Protein AF-A0A7T0JLD6-F1 (afdb_monomer_lite)

Radius of gyration: 33.02 Å; chains: 1; bounding box: 72×22×90 Å

Foldseek 3Di:
DDDPPVVVLVVLLVLLVVVVVVVDDQDDDPLFGPPVVSCVVSVHDPVSCVVRPSSVVVRVVVRVVSSVVVVVVVVVVVVVVVVVVVVVVVVVVVVVVVVVVVVVVVVVVQVVCVVVVNDDDD

Secondary structure (DSSP, 8-state):
----HHHHHHHHHHHHHHHHHT-----EETTEE-HHHHHHHTT--HHHHHH-HHHHHHHHHHHHHHHHHHHHHHHHHHHHHHHHHHHHHHHHHHHHHHHHHHHHHHHHHHHHHHHTT-----

pLDDT: mean 77.56, std 10.94, range [42.19, 93.81]

Sequence (122 aa):
MAISNQNKAKQAVTRLKEWIDSKPEIPIRNGRLNKSAICQLIKIPKSTLGTNKELKAVLDALESNITSYQFLDIRGDKERQLQSRISQLENQLECAKLEIAELKIKISINEHLIDTGRFIDV

Structure (mmCIF, N/CA/C/O backbone):
data_AF-A0A7T0JLD6-F1
#
_entry.id   AF-A0A7T0JLD6-F1
#
loop_
_atom_site.group_PDB
_atom_site.id
_atom_site.type_symbol
_atom_site.label_atom_id
_atom_site.label_alt_id
_atom_site.label_comp_id
_atom_site.label_asym_id
_atom_site.label_entity_id
_atom_site.label_seq_id
_atom_site.pdbx_PDB_ins_code
_atom_site.Cartn_x
_atom_site.Cartn_y
_atom_site.Cartn_z
_atom_site.occupancy
_atom_site.B_iso_or_equiv
_atom_site.auth_seq_id
_atom_site.auth_comp_id
_atom_site.auth_asym_id
_atom_site.auth_atom_id
_atom_site.pdbx_PDB_model_num
ATOM 1 N N . MET A 1 1 ? -37.246 -0.326 37.740 1.00 42.19 1 MET A N 1
ATOM 2 C CA . MET A 1 1 ? -35.983 -0.242 38.510 1.00 42.19 1 MET A CA 1
ATOM 3 C C . MET A 1 1 ? -34.906 0.381 37.632 1.00 42.19 1 MET A C 1
ATOM 5 O O . MET A 1 1 ? -34.620 -0.156 36.569 1.00 42.19 1 MET A O 1
ATOM 9 N N . ALA A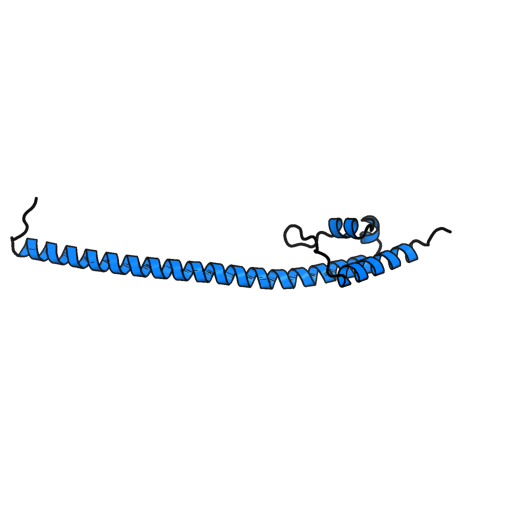 1 2 ? -34.366 1.541 38.015 1.00 51.47 2 ALA A N 1
ATOM 10 C CA . ALA A 1 2 ? -33.320 2.210 37.245 1.00 51.47 2 ALA A CA 1
ATOM 11 C C . ALA A 1 2 ? -31.995 1.450 37.409 1.00 51.47 2 ALA A C 1
ATOM 13 O O . ALA A 1 2 ? -31.457 1.349 38.507 1.00 51.47 2 ALA A O 1
ATOM 14 N N . ILE A 1 3 ? -31.480 0.884 36.317 1.00 61.03 3 ILE A N 1
ATOM 15 C CA . ILE A 1 3 ? -30.177 0.214 36.308 1.00 61.03 3 ILE A CA 1
ATOM 16 C C . ILE A 1 3 ? -29.112 1.254 36.679 1.00 61.03 3 ILE A C 1
ATOM 18 O O . ILE A 1 3 ? -28.980 2.270 35.991 1.00 61.03 3 ILE A O 1
ATOM 22 N N . SER A 1 4 ? -28.367 0.992 37.759 1.00 72.62 4 SER A N 1
ATOM 23 C CA . SER A 1 4 ? -27.253 1.833 38.214 1.00 72.62 4 SER A CA 1
ATOM 24 C C . SER A 1 4 ? -26.275 2.107 37.068 1.00 72.62 4 SER A C 1
ATOM 26 O O . SER A 1 4 ? -25.979 1.223 36.258 1.00 72.62 4 SER A O 1
ATOM 28 N N . ASN A 1 5 ? -25.750 3.330 36.994 1.00 70.25 5 ASN A N 1
ATOM 29 C CA . ASN A 1 5 ? -24.852 3.759 35.919 1.00 70.25 5 ASN A CA 1
ATOM 30 C C . ASN A 1 5 ? -23.600 2.870 35.800 1.00 70.25 5 ASN A C 1
ATOM 32 O O . ASN A 1 5 ? -23.111 2.650 34.693 1.00 70.25 5 ASN A O 1
ATOM 36 N N . GLN A 1 6 ? -23.138 2.280 36.908 1.00 71.50 6 GLN A N 1
ATOM 37 C CA . GLN A 1 6 ? -22.038 1.308 36.903 1.00 71.50 6 GLN A CA 1
ATOM 38 C C . GLN A 1 6 ? -22.398 0.007 36.169 1.00 71.50 6 GLN A C 1
ATOM 40 O O . GLN A 1 6 ? -21.577 -0.532 35.430 1.00 71.50 6 GLN A O 1
ATOM 45 N N . ASN A 1 7 ? -23.634 -0.479 36.301 1.00 76.38 7 ASN A N 1
ATOM 46 C CA . ASN A 1 7 ? -24.079 -1.683 35.594 1.00 76.38 7 ASN A CA 1
ATOM 47 C C . ASN A 1 7 ? -24.243 -1.430 34.093 1.00 76.38 7 ASN A C 1
ATOM 49 O O . ASN A 1 7 ? -23.888 -2.290 33.291 1.00 76.38 7 ASN A O 1
ATOM 53 N N . LYS A 1 8 ? -24.696 -0.232 33.700 1.00 75.31 8 LYS A N 1
ATOM 54 C CA . LYS A 1 8 ? -24.732 0.174 32.283 1.00 75.31 8 LYS A CA 1
ATOM 55 C C . LYS A 1 8 ? -23.327 0.206 31.674 1.00 75.31 8 LYS A C 1
ATOM 57 O O . LYS A 1 8 ? -23.130 -0.263 30.557 1.00 75.31 8 LYS A O 1
ATOM 62 N N . ALA A 1 9 ? -22.351 0.714 32.427 1.00 73.12 9 ALA A N 1
ATOM 63 C CA . ALA A 1 9 ? -20.953 0.757 32.014 1.00 73.12 9 ALA A CA 1
ATOM 64 C C . ALA A 1 9 ? -20.354 -0.651 31.840 1.00 73.12 9 ALA A C 1
ATOM 66 O O . ALA A 1 9 ? -19.716 -0.908 30.821 1.00 73.12 9 ALA A O 1
ATOM 67 N N . LYS A 1 10 ? -20.619 -1.577 32.772 1.00 80.44 10 LYS A N 1
ATOM 68 C CA . LYS A 1 10 ? -20.178 -2.980 32.667 1.00 80.44 10 LYS A CA 1
ATOM 69 C C . LYS A 1 10 ? -20.802 -3.697 31.468 1.00 80.44 10 LYS A C 1
ATOM 71 O O . LYS A 1 10 ? -20.080 -4.306 30.688 1.00 80.44 10 LYS A O 1
ATOM 76 N N . GLN A 1 11 ? -22.114 -3.555 31.261 1.00 81.19 11 GLN A N 1
ATOM 77 C CA . GLN A 1 11 ? -22.796 -4.145 30.102 1.00 81.19 11 GLN A CA 1
ATOM 78 C C . GLN A 1 11 ? -22.248 -3.621 28.768 1.00 81.19 11 GLN A C 1
ATOM 80 O O . GLN A 1 11 ? -22.139 -4.383 27.813 1.00 81.19 11 GLN A O 1
ATOM 85 N N . ALA A 1 12 ? -21.871 -2.341 28.694 1.00 79.25 12 ALA A N 1
ATOM 86 C CA . ALA A 1 12 ? -21.251 -1.774 27.499 1.00 79.25 12 ALA A CA 1
ATOM 87 C C . ALA A 1 12 ? -19.895 -2.431 27.179 1.00 79.25 12 ALA A C 1
ATOM 89 O O . ALA A 1 12 ? -19.613 -2.711 26.017 1.00 79.25 12 ALA A O 1
ATOM 90 N N . VAL A 1 13 ? -19.078 -2.722 28.198 1.00 81.12 13 VAL A N 1
ATOM 91 C CA . VAL A 1 13 ? -17.794 -3.422 28.020 1.00 81.12 13 VAL A CA 1
ATOM 92 C C . VAL A 1 13 ? -18.017 -4.865 27.575 1.00 81.12 13 VAL A C 1
ATOM 94 O O . VAL A 1 13 ? -17.344 -5.313 26.651 1.00 81.12 13 VAL A O 1
ATOM 97 N N . THR A 1 14 ? -18.970 -5.577 28.182 1.00 83.38 14 THR A N 1
ATOM 98 C CA . THR A 1 14 ? -19.310 -6.950 27.778 1.00 83.38 14 THR A CA 1
ATOM 99 C C . THR A 1 14 ? -19.751 -7.000 26.319 1.00 83.38 14 THR A C 1
ATOM 101 O O . THR A 1 14 ? -19.180 -7.762 25.549 1.00 83.38 14 THR A O 1
ATOM 104 N N . ARG A 1 15 ? -20.658 -6.106 25.904 1.00 82.12 15 ARG A N 1
ATOM 105 C CA . ARG A 1 15 ? -21.107 -6.020 24.507 1.00 82.12 15 ARG A CA 1
ATOM 106 C C . ARG A 1 15 ? -19.975 -5.700 23.541 1.00 82.12 15 ARG A C 1
ATOM 108 O O . ARG A 1 15 ? -19.953 -6.238 22.445 1.00 82.12 15 ARG A O 1
ATOM 115 N N . LEU A 1 16 ? -19.040 -4.827 23.927 1.00 81.56 16 LEU A N 1
ATOM 116 C CA . LEU A 1 16 ? -17.868 -4.542 23.101 1.00 81.56 16 LEU A CA 1
ATOM 117 C C . LEU A 1 16 ? -16.974 -5.778 22.961 1.00 81.56 16 LEU A C 1
ATOM 119 O O . LEU A 1 16 ? -16.502 -6.046 21.864 1.00 81.56 16 LEU A O 1
ATOM 123 N N . LYS A 1 17 ? -16.758 -6.537 24.039 1.00 81.69 17 LYS A N 1
ATOM 124 C CA . LYS A 1 17 ? -15.965 -7.773 23.995 1.00 81.69 17 LYS A CA 1
ATOM 125 C C . LYS A 1 17 ? -16.629 -8.850 23.138 1.00 81.69 17 LYS A C 1
ATOM 127 O O . LYS A 1 17 ? -15.963 -9.407 22.278 1.00 81.69 17 LYS A O 1
ATOM 132 N N . GLU A 1 18 ? -17.925 -9.087 23.322 1.00 83.56 18 GLU A N 1
ATOM 133 C CA . GLU A 1 18 ? -18.712 -10.023 22.502 1.00 83.56 18 GLU A CA 1
ATOM 134 C C . GLU A 1 18 ? -18.728 -9.604 21.029 1.00 83.56 18 GLU A C 1
ATOM 136 O O . GLU A 1 18 ? -18.590 -10.437 20.135 1.00 83.56 18 GLU A O 1
ATOM 141 N N . TRP A 1 19 ? -18.845 -8.298 20.769 1.00 81.56 19 TRP A N 1
ATOM 142 C CA . TRP A 1 19 ? -18.756 -7.758 19.420 1.00 81.56 19 TRP A CA 1
ATOM 143 C C . TRP A 1 19 ? -17.370 -8.003 18.824 1.00 81.56 19 TRP A C 1
ATOM 145 O O . TRP A 1 19 ? -17.303 -8.501 17.716 1.00 81.56 19 TRP A O 1
ATOM 155 N N . ILE A 1 20 ? -16.272 -7.747 19.542 1.00 79.12 20 ILE A N 1
ATOM 156 C CA . ILE A 1 20 ? -14.911 -8.044 19.054 1.00 79.12 20 ILE A CA 1
ATOM 157 C C . ILE A 1 20 ? -14.736 -9.544 18.759 1.00 79.12 20 ILE A C 1
ATOM 159 O O . ILE A 1 20 ? -14.162 -9.898 17.730 1.00 79.12 20 ILE A O 1
ATOM 163 N N . ASP A 1 21 ? -15.244 -10.413 19.635 1.00 78.38 21 ASP A N 1
ATOM 164 C CA . ASP A 1 21 ? -15.137 -11.872 19.502 1.00 78.38 21 ASP A CA 1
ATOM 165 C C . ASP A 1 21 ? -15.897 -12.404 18.275 1.00 78.38 21 ASP A C 1
ATOM 167 O O . ASP A 1 21 ? -15.415 -13.278 17.556 1.00 78.38 21 ASP A O 1
ATOM 171 N N . SER A 1 22 ? -17.027 -11.772 17.946 1.00 76.50 22 SER A N 1
ATOM 172 C CA . SER A 1 22 ? -17.865 -12.115 16.788 1.00 76.50 22 SER A CA 1
ATOM 173 C C . SER A 1 22 ? -17.234 -11.780 15.420 1.00 76.50 22 SER A C 1
ATOM 175 O O . SER A 1 22 ? -17.908 -11.914 14.401 1.00 76.50 22 SER A O 1
ATOM 177 N N . LYS A 1 23 ? -15.972 -11.315 15.372 1.00 64.31 23 LYS A N 1
ATOM 178 C CA . LYS A 1 23 ? -15.237 -10.881 14.159 1.00 64.31 23 LYS A CA 1
ATOM 179 C C . LYS A 1 23 ? -16.058 -10.033 13.160 1.00 64.31 23 LYS A C 1
ATOM 181 O O . LYS A 1 23 ? -16.128 -10.360 11.975 1.00 64.31 23 LYS A O 1
ATOM 186 N N . PRO A 1 24 ? -16.678 -8.933 13.599 1.00 67.94 24 PRO A N 1
ATOM 187 C CA . PRO A 1 24 ? -17.381 -8.013 12.724 1.00 67.94 24 PRO A CA 1
ATOM 188 C C . PRO A 1 24 ? -16.396 -7.203 11.881 1.00 67.94 24 PRO A C 1
ATOM 190 O O . PRO A 1 24 ? -15.237 -7.006 12.248 1.00 67.94 24 PRO A O 1
ATOM 193 N N . GLU A 1 25 ? -16.891 -6.681 10.763 1.00 67.06 25 GLU A N 1
ATOM 194 C CA . GLU A 1 25 ? -16.152 -5.747 9.920 1.00 67.06 25 GLU A CA 1
ATOM 195 C C . GLU A 1 25 ? -15.843 -4.478 10.729 1.00 67.06 25 GLU A C 1
ATOM 197 O O . GLU A 1 25 ? -16.743 -3.723 11.111 1.00 67.06 25 GLU A O 1
ATOM 202 N N . ILE A 1 26 ? -14.569 -4.280 11.079 1.00 73.94 26 ILE A N 1
ATOM 203 C CA . ILE A 1 26 ? -14.165 -3.172 11.943 1.00 73.94 26 ILE A CA 1
ATOM 204 C C . ILE A 1 26 ? -14.125 -1.899 11.094 1.00 73.94 26 ILE A C 1
ATOM 206 O O . ILE A 1 26 ? -13.307 -1.809 10.177 1.00 73.94 26 ILE A O 1
ATOM 210 N N . PRO A 1 27 ? -14.953 -0.880 11.388 1.00 70.31 27 PRO A N 1
ATOM 211 C CA . PRO A 1 27 ? -14.962 0.336 10.594 1.00 70.31 27 PRO A CA 1
ATOM 212 C C . PRO A 1 27 ? -13.681 1.141 10.854 1.00 70.31 27 PRO A C 1
ATOM 214 O O . PRO A 1 27 ? -13.463 1.694 11.938 1.00 70.31 27 PRO A O 1
ATOM 217 N N . ILE A 1 28 ? -12.837 1.228 9.828 1.00 75.06 28 ILE A N 1
ATOM 218 C CA . ILE A 1 28 ? -11.581 1.986 9.822 1.00 75.06 28 ILE A CA 1
ATOM 219 C C . ILE A 1 28 ? -11.793 3.273 9.016 1.00 75.06 28 ILE A C 1
ATOM 221 O O . ILE A 1 28 ? -12.372 3.256 7.933 1.00 75.06 28 ILE A O 1
ATOM 225 N N . ARG A 1 29 ? -11.319 4.412 9.532 1.00 73.56 29 ARG A N 1
ATOM 226 C CA . ARG A 1 29 ? -11.316 5.699 8.820 1.00 73.56 29 ARG A CA 1
ATOM 227 C C . ARG A 1 29 ? -9.915 6.294 8.865 1.00 73.56 29 ARG A C 1
ATOM 229 O O . ARG A 1 29 ? -9.389 6.542 9.946 1.00 73.56 29 ARG A O 1
ATOM 236 N N . ASN A 1 30 ? -9.323 6.540 7.697 1.00 61.78 30 ASN A N 1
ATOM 237 C CA . ASN A 1 30 ? -7.966 7.086 7.549 1.00 61.78 30 ASN A CA 1
ATOM 238 C C . ASN A 1 30 ? -6.896 6.278 8.314 1.00 61.78 30 ASN A C 1
ATOM 240 O O . ASN A 1 30 ? -6.050 6.857 8.991 1.00 61.78 30 ASN A O 1
ATOM 244 N N . GLY A 1 31 ? -6.978 4.944 8.268 1.00 64.19 31 GLY A N 1
ATOM 245 C CA . GLY A 1 31 ? -6.032 4.057 8.963 1.00 64.19 31 GLY A CA 1
ATOM 246 C C . GLY A 1 31 ? -6.151 4.062 10.492 1.00 64.19 31 GLY A C 1
ATOM 247 O O . GLY A 1 31 ? -5.299 3.511 11.177 1.00 64.19 31 GLY A O 1
ATOM 248 N N . ARG A 1 32 ? -7.198 4.684 11.047 1.00 71.56 32 ARG A N 1
ATOM 249 C CA . ARG A 1 32 ? -7.508 4.646 12.478 1.00 71.56 32 ARG A CA 1
ATOM 250 C C . ARG A 1 32 ? -8.860 4.015 12.729 1.00 71.56 32 ARG A C 1
ATOM 252 O O . ARG A 1 32 ? -9.780 4.102 11.912 1.00 71.56 32 ARG A O 1
ATOM 259 N N . LEU A 1 33 ? -8.986 3.413 13.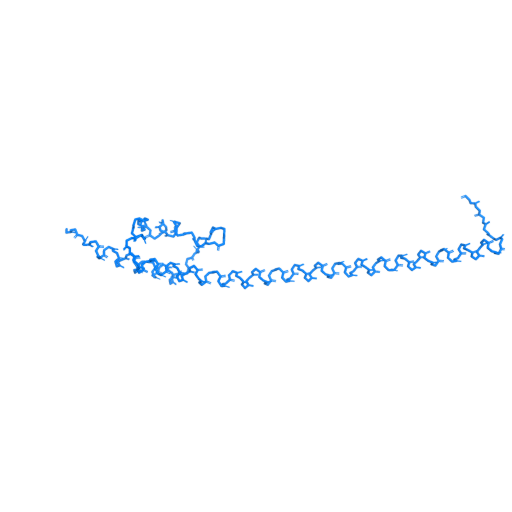903 1.00 76.81 33 LEU A N 1
ATOM 260 C CA . LEU A 1 33 ? -10.237 2.847 14.370 1.00 76.81 33 LEU A CA 1
ATOM 261 C C . LEU A 1 33 ? -11.306 3.946 14.461 1.00 76.81 33 LEU A C 1
ATOM 263 O O . LEU A 1 33 ? -11.144 4.932 15.188 1.00 76.81 33 LEU A O 1
ATOM 267 N N . ASN A 1 34 ? -12.435 3.779 13.772 1.00 81.38 34 ASN A N 1
ATOM 268 C CA . ASN A 1 34 ? -13.537 4.724 13.892 1.00 81.38 34 ASN A CA 1
ATOM 269 C C . ASN A 1 34 ? -14.347 4.436 15.166 1.00 81.38 34 ASN A C 1
ATOM 271 O O . ASN A 1 34 ? -15.413 3.819 15.128 1.00 81.38 34 ASN A O 1
ATOM 275 N N . LYS A 1 35 ? -13.850 4.940 16.306 1.00 78.62 35 LYS A N 1
ATOM 276 C CA . LYS A 1 35 ? -14.480 4.808 17.637 1.00 78.62 35 LYS A CA 1
ATOM 277 C C . LYS A 1 35 ? -15.963 5.213 17.621 1.00 78.62 35 LYS A C 1
ATOM 279 O O . LYS A 1 35 ? -16.778 4.600 18.301 1.00 78.62 35 LYS A O 1
ATOM 284 N N . SER A 1 36 ? -16.333 6.210 16.810 1.00 77.69 36 SER A N 1
ATOM 285 C CA . SER A 1 36 ? -17.718 6.685 16.707 1.00 77.69 36 SER A CA 1
ATOM 286 C C . SER A 1 36 ? -18.632 5.704 15.969 1.00 77.69 36 SER A C 1
ATOM 288 O O . SER A 1 36 ? -19.761 5.497 16.406 1.00 77.69 36 SER A O 1
ATOM 290 N N . ALA A 1 37 ? -18.158 5.097 14.878 1.00 78.81 37 ALA A N 1
ATOM 291 C CA . ALA A 1 37 ? -18.924 4.094 14.137 1.00 78.81 37 ALA A CA 1
ATOM 292 C C . ALA A 1 37 ? -19.093 2.805 14.955 1.00 78.81 37 ALA A C 1
ATOM 294 O O . ALA A 1 37 ? -20.183 2.246 15.007 1.00 78.81 37 ALA A O 1
ATOM 295 N N . ILE A 1 38 ? -18.054 2.391 15.684 1.00 79.94 38 ILE A N 1
ATOM 296 C CA . ILE A 1 38 ? -18.116 1.235 16.591 1.00 79.94 38 ILE A CA 1
ATOM 297 C C . ILE A 1 38 ? -19.148 1.467 17.698 1.00 79.94 38 ILE A C 1
ATOM 299 O O . ILE A 1 38 ? -19.983 0.608 17.967 1.00 79.94 38 ILE A O 1
ATOM 303 N N . CYS A 1 39 ? -19.168 2.662 18.293 1.00 77.88 39 CYS A N 1
ATOM 304 C CA . CYS A 1 39 ? -20.206 3.023 19.256 1.00 77.88 39 CYS A CA 1
ATOM 305 C C . CYS A 1 39 ? -21.620 2.967 18.678 1.00 77.88 39 CYS A C 1
ATOM 307 O O . CYS A 1 39 ? -22.532 2.528 19.374 1.00 77.88 39 CYS A O 1
ATOM 309 N N . GLN A 1 40 ? -21.813 3.389 17.427 1.00 81.75 40 GLN A N 1
ATOM 310 C CA . GLN A 1 40 ? -23.114 3.298 16.762 1.00 81.75 40 GLN A CA 1
ATOM 311 C C . GLN A 1 40 ? -23.526 1.841 16.525 1.00 81.75 40 GLN A C 1
ATOM 313 O O . GLN A 1 40 ? -24.658 1.480 16.842 1.00 81.75 40 GLN A O 1
ATOM 318 N N . LEU A 1 41 ? -22.601 0.998 16.058 1.00 78.25 41 LEU A N 1
ATOM 319 C CA . LEU A 1 41 ? -22.839 -0.428 15.813 1.00 78.25 41 LEU A CA 1
ATOM 320 C C . LEU A 1 41 ? -23.235 -1.175 17.093 1.00 78.25 41 LEU A C 1
ATOM 322 O O . LEU A 1 41 ? -24.204 -1.929 17.100 1.00 78.25 41 LEU A O 1
ATOM 326 N N . ILE A 1 42 ? -22.542 -0.906 18.201 1.00 79.00 42 ILE A N 1
ATOM 327 C CA . ILE A 1 42 ? -22.783 -1.566 19.497 1.00 79.00 42 ILE A CA 1
ATOM 328 C C . ILE A 1 42 ? -23.891 -0.844 20.297 1.00 79.00 42 ILE A C 1
ATOM 330 O O . ILE A 1 42 ? -24.266 -1.255 21.397 1.00 79.00 42 ILE A O 1
ATOM 334 N N . LYS A 1 43 ? -24.455 0.243 19.745 1.00 80.69 43 LYS A N 1
ATOM 335 C CA . LYS A 1 43 ? -25.470 1.099 20.382 1.00 80.69 43 LYS A CA 1
ATOM 336 C C . LYS A 1 43 ? -25.035 1.608 21.766 1.00 80.69 43 LYS A C 1
ATOM 338 O O . LYS A 1 43 ? -25.828 1.649 22.708 1.00 80.69 43 LYS A O 1
ATOM 343 N N . ILE A 1 44 ? -23.765 1.994 21.898 1.00 78.62 44 ILE A N 1
ATOM 344 C CA . ILE A 1 44 ? -23.200 2.591 23.115 1.00 78.62 44 ILE A CA 1
ATOM 345 C C . ILE A 1 44 ? -23.124 4.117 22.934 1.00 78.62 44 ILE A C 1
ATOM 347 O O . ILE A 1 44 ? -22.565 4.585 21.940 1.00 78.62 44 ILE A O 1
ATOM 351 N N . PRO A 1 45 ? -23.633 4.927 23.883 1.00 75.69 45 PRO A N 1
ATOM 352 C CA . PRO A 1 45 ? -23.511 6.379 23.817 1.00 75.69 45 PRO A CA 1
ATOM 353 C C . PRO A 1 45 ? -22.046 6.828 23.841 1.00 75.69 45 PRO A C 1
ATOM 355 O O . PRO A 1 45 ? -21.256 6.371 24.668 1.00 75.69 45 PRO A O 1
ATOM 358 N N . LYS A 1 46 ? -21.693 7.811 23.006 1.00 71.81 46 LYS A N 1
ATOM 359 C CA . LYS A 1 46 ? -20.338 8.394 22.968 1.00 71.81 46 LYS A CA 1
ATOM 360 C C . LYS A 1 46 ? -19.898 8.968 24.325 1.00 71.81 46 LYS A C 1
ATOM 362 O O . LYS A 1 46 ? -18.715 8.929 24.649 1.00 71.81 46 LYS A O 1
ATOM 367 N N . SER A 1 47 ? -20.840 9.443 25.143 1.00 73.06 47 SER A N 1
ATOM 368 C CA . SER A 1 47 ? -20.584 9.914 26.513 1.00 73.06 47 SER A CA 1
ATOM 369 C C . SER A 1 47 ? -20.022 8.815 27.423 1.00 73.06 47 SER A C 1
ATOM 371 O O . SER A 1 47 ? -19.149 9.084 28.243 1.00 73.06 47 SER A O 1
ATOM 373 N N . THR A 1 48 ? -20.434 7.558 27.232 1.00 73.12 48 THR A N 1
ATOM 374 C CA . THR A 1 48 ? -19.948 6.404 28.007 1.00 73.12 48 THR A CA 1
ATOM 375 C C . THR A 1 48 ? -18.475 6.090 27.728 1.00 73.12 48 THR A C 1
ATOM 377 O O . THR A 1 48 ? -17.794 5.552 28.597 1.00 73.12 48 THR A O 1
ATOM 380 N N . LEU A 1 49 ? -17.955 6.489 26.565 1.00 70.69 49 LEU A N 1
ATOM 381 C CA . LEU A 1 49 ? -16.552 6.307 26.180 1.00 70.69 49 LEU A CA 1
ATOM 382 C C . LEU A 1 49 ? -15.591 7.187 26.986 1.00 70.69 49 LEU A C 1
ATOM 384 O O . LEU A 1 49 ? -14.472 6.777 27.275 1.00 70.69 49 LEU A O 1
ATOM 388 N N . GLY A 1 50 ? -16.031 8.397 27.345 1.00 67.12 50 GLY A N 1
ATOM 389 C CA . GLY A 1 50 ? -15.250 9.318 28.172 1.00 67.12 50 GLY A CA 1
ATOM 390 C C . GLY A 1 50 ? -15.291 8.958 29.657 1.00 67.12 50 GLY A C 1
ATOM 391 O O . GLY A 1 50 ? -14.314 9.165 30.369 1.00 67.12 50 GLY A O 1
ATOM 392 N N . THR A 1 51 ? -16.409 8.394 30.122 1.00 76.25 51 THR A N 1
ATOM 393 C CA . THR A 1 51 ? -16.614 8.064 31.540 1.00 76.25 51 THR A CA 1
ATOM 394 C C . THR A 1 51 ? -16.070 6.685 31.921 1.00 76.25 51 THR A C 1
ATOM 396 O O . THR A 1 51 ? -15.622 6.501 33.051 1.00 76.25 51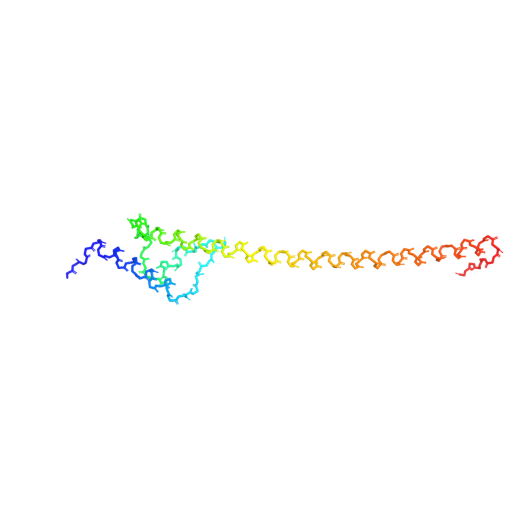 THR A O 1
ATOM 399 N N . ASN A 1 52 ? -16.090 5.706 31.009 1.00 80.00 52 ASN A N 1
ATOM 400 C CA . ASN A 1 52 ? -15.633 4.347 31.293 1.00 80.00 52 ASN A CA 1
ATOM 401 C C . ASN A 1 52 ? -14.197 4.109 30.789 1.00 80.00 52 ASN A C 1
ATOM 403 O O . ASN A 1 52 ? -13.963 3.915 29.594 1.00 80.00 52 ASN A O 1
ATOM 407 N N . LYS A 1 53 ? -13.243 4.063 31.729 1.00 80.19 53 LYS A N 1
ATOM 408 C CA . LYS A 1 53 ? -11.825 3.784 31.448 1.00 80.19 53 LYS A CA 1
ATOM 409 C C . LYS A 1 53 ? -11.597 2.401 30.831 1.00 80.19 53 LYS A C 1
ATOM 411 O O . LYS A 1 53 ? -10.743 2.277 29.961 1.00 80.19 53 LYS A O 1
ATOM 416 N N . GLU A 1 54 ? -12.359 1.386 31.235 1.00 79.69 54 GLU A N 1
ATOM 417 C CA . GLU A 1 54 ? -12.210 0.024 30.704 1.00 79.69 54 GLU A CA 1
ATOM 418 C C . GLU A 1 54 ? -12.657 -0.057 29.244 1.00 79.69 54 GLU A C 1
ATOM 420 O O . GLU A 1 54 ? -11.969 -0.645 28.416 1.00 79.69 54 GLU A O 1
ATOM 425 N N . LEU A 1 55 ? -13.775 0.593 28.903 1.00 80.00 55 LEU A N 1
ATOM 426 C CA . LEU A 1 55 ? -14.261 0.646 27.522 1.00 80.00 55 LEU A CA 1
ATOM 427 C C . LEU A 1 55 ? -13.239 1.330 26.605 1.00 80.00 55 LEU A C 1
ATOM 429 O O . LEU A 1 55 ? -12.979 0.863 25.497 1.00 80.00 55 LEU A O 1
ATOM 433 N N . LYS A 1 56 ? -12.629 2.417 27.093 1.00 81.31 56 LYS A N 1
ATOM 434 C CA . LYS A 1 56 ? -11.555 3.115 26.388 1.00 81.31 56 LYS A CA 1
ATOM 435 C C . LYS A 1 56 ? -10.327 2.218 26.199 1.00 81.31 56 LYS A C 1
ATOM 437 O O . LYS A 1 56 ? -9.828 2.129 25.085 1.00 81.31 56 LYS A O 1
ATOM 442 N N . ALA A 1 57 ? -9.899 1.508 27.243 1.00 83.31 57 ALA A N 1
ATOM 443 C CA . ALA A 1 57 ? -8.754 0.602 27.173 1.00 83.31 57 ALA A CA 1
ATOM 444 C C . ALA A 1 57 ? -8.959 -0.531 26.153 1.00 83.31 57 ALA A C 1
ATOM 446 O O . ALA A 1 57 ? -8.048 -0.834 25.388 1.00 83.31 57 ALA A O 1
ATOM 447 N N . VAL A 1 58 ? -10.160 -1.119 26.086 1.00 82.56 58 VAL A N 1
ATOM 448 C CA . VAL A 1 58 ? -10.477 -2.166 25.097 1.00 82.56 58 VAL A CA 1
ATOM 449 C C . VAL A 1 58 ? -10.420 -1.617 23.667 1.00 82.56 58 VAL A C 1
ATOM 451 O O . VAL A 1 58 ? -9.877 -2.273 22.782 1.00 82.56 58 VAL A O 1
ATOM 454 N N . LEU A 1 59 ? -10.926 -0.403 23.429 1.00 79.81 59 LEU A N 1
ATOM 455 C CA . LEU A 1 59 ? -10.854 0.235 22.109 1.00 79.81 59 LEU A CA 1
ATOM 456 C C . LEU A 1 59 ? -9.428 0.626 21.713 1.00 79.81 59 LEU A C 1
ATOM 458 O O . LEU A 1 59 ? -9.069 0.478 20.549 1.00 79.81 59 LEU A O 1
ATOM 462 N N . ASP A 1 60 ? -8.621 1.109 22.657 1.00 81.56 60 ASP A N 1
ATOM 463 C CA . ASP A 1 60 ? -7.221 1.465 22.405 1.00 81.56 60 ASP A CA 1
ATOM 464 C C . ASP A 1 60 ? -6.376 0.200 22.124 1.00 81.56 60 ASP A C 1
ATOM 466 O O . ASP A 1 60 ? -5.526 0.194 21.230 1.00 81.56 60 ASP A O 1
ATOM 470 N N . ALA A 1 61 ? -6.660 -0.917 22.807 1.00 81.00 61 ALA A N 1
ATOM 471 C CA . ALA A 1 61 ? -6.050 -2.217 22.517 1.00 81.00 61 ALA A CA 1
ATOM 472 C C . ALA A 1 61 ? -6.449 -2.753 21.129 1.00 81.00 61 ALA A C 1
ATOM 474 O O . ALA A 1 61 ? -5.615 -3.300 20.403 1.00 81.00 61 ALA A O 1
ATOM 475 N N . LEU A 1 62 ? -7.711 -2.566 20.733 1.00 78.69 62 LEU A N 1
ATOM 476 C CA . LEU A 1 62 ? -8.202 -2.916 19.400 1.00 78.69 62 LEU A CA 1
ATOM 477 C C . LEU A 1 62 ? -7.527 -2.061 18.312 1.00 78.69 62 LEU A C 1
ATOM 479 O O . LEU A 1 62 ? -7.079 -2.589 17.297 1.00 78.69 62 LEU A O 1
ATOM 483 N N . GLU A 1 63 ? -7.394 -0.753 18.547 1.00 78.44 63 GLU A N 1
ATOM 484 C CA . GLU A 1 63 ? -6.693 0.183 17.657 1.00 78.44 63 GLU A CA 1
ATOM 485 C C . GLU A 1 63 ? -5.220 -0.205 17.468 1.00 78.44 63 GLU A C 1
ATOM 487 O O . GLU A 1 63 ? -4.710 -0.188 16.345 1.00 78.44 63 GLU A O 1
ATOM 492 N N . SER A 1 64 ? -4.557 -0.621 18.547 1.00 75.81 64 SER A N 1
ATOM 493 C CA . SER A 1 64 ? -3.160 -1.065 18.513 1.00 75.81 64 SER A CA 1
ATOM 494 C C . SER A 1 64 ? -2.989 -2.328 17.665 1.00 75.81 64 SER A C 1
ATOM 496 O O . SER A 1 64 ? -2.127 -2.362 16.792 1.00 75.81 64 SER A O 1
ATOM 498 N N . ASN A 1 65 ? -3.863 -3.327 17.842 1.00 73.94 65 ASN A N 1
ATOM 499 C CA . ASN A 1 65 ? -3.839 -4.550 17.035 1.00 73.94 65 ASN A CA 1
ATOM 500 C C . ASN A 1 65 ? -4.047 -4.257 15.541 1.00 73.94 65 ASN A C 1
ATOM 5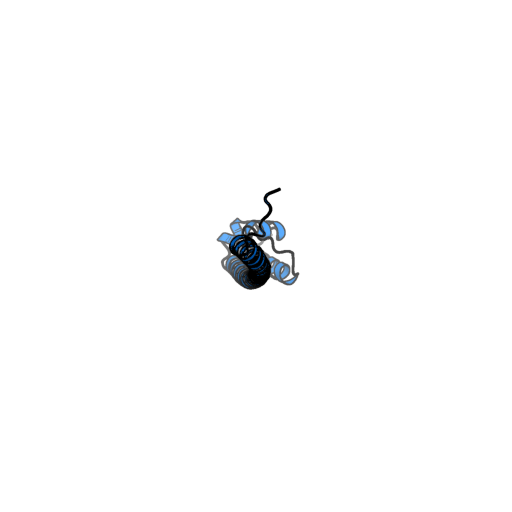02 O O . ASN A 1 65 ? -3.276 -4.728 14.709 1.00 73.94 65 ASN A O 1
ATOM 506 N N . ILE A 1 66 ? -5.044 -3.440 15.186 1.00 69.81 66 ILE A N 1
ATOM 507 C CA . ILE A 1 66 ? -5.339 -3.107 13.780 1.00 69.81 66 ILE A CA 1
ATOM 508 C C . ILE A 1 66 ? -4.177 -2.359 13.132 1.00 69.81 66 ILE A C 1
ATOM 510 O O . ILE A 1 66 ? -3.809 -2.667 12.001 1.00 69.81 66 ILE A O 1
ATOM 514 N N . THR A 1 67 ? -3.570 -1.415 13.853 1.00 61.25 67 THR A N 1
ATOM 515 C CA . THR A 1 67 ? -2.413 -0.658 13.358 1.00 61.25 67 THR A CA 1
ATOM 516 C C . THR A 1 67 ? -1.250 -1.593 13.022 1.00 61.25 67 THR A C 1
ATOM 518 O O . THR A 1 67 ? -0.606 -1.420 11.988 1.00 61.25 67 THR A O 1
ATOM 521 N N . SER A 1 68 ? -1.007 -2.617 13.846 1.00 59.69 68 SER A N 1
ATOM 522 C CA . SER A 1 68 ? 0.025 -3.628 13.594 1.00 59.69 68 SER A CA 1
ATOM 523 C C . SER A 1 68 ? -0.257 -4.467 12.343 1.00 59.69 68 SER A C 1
ATOM 525 O O . SER A 1 68 ? 0.648 -4.643 11.529 1.00 59.69 68 SER A O 1
ATOM 527 N N . TYR A 1 69 ? -1.497 -4.932 12.144 1.00 56.28 69 TYR A N 1
ATOM 528 C CA . TYR A 1 69 ? -1.879 -5.679 10.935 1.00 56.28 69 TYR A CA 1
ATOM 529 C C . TYR A 1 69 ? -1.770 -4.822 9.667 1.00 56.28 69 TYR A C 1
ATOM 531 O O . TYR A 1 69 ? -1.234 -5.275 8.657 1.00 56.28 69 TYR A O 1
ATOM 539 N N . GLN A 1 70 ? -2.201 -3.560 9.724 1.00 56.56 70 GLN A N 1
ATOM 540 C CA . GLN A 1 70 ? -2.138 -2.658 8.573 1.00 56.56 70 GLN A CA 1
ATOM 541 C C . GLN A 1 70 ? -0.693 -2.300 8.195 1.00 56.56 70 GLN A C 1
ATOM 543 O O . GLN A 1 70 ? -0.366 -2.201 7.016 1.00 56.56 70 GLN A O 1
ATOM 548 N N . PHE A 1 71 ? 0.202 -2.154 9.176 1.00 52.81 71 PHE A N 1
ATOM 549 C CA . PHE A 1 71 ? 1.623 -1.901 8.918 1.00 52.81 71 PHE A CA 1
ATOM 550 C C . PHE A 1 71 ? 2.355 -3.070 8.250 1.00 52.81 71 PHE A C 1
ATOM 552 O O . PHE A 1 71 ? 3.398 -2.845 7.629 1.00 52.81 71 PHE A O 1
ATOM 559 N N . LEU A 1 72 ? 1.858 -4.296 8.417 1.00 54.75 72 LEU A N 1
ATOM 560 C CA . LEU A 1 72 ? 2.384 -5.484 7.746 1.00 54.75 72 LEU A CA 1
ATOM 561 C C . LEU A 1 72 ? 1.866 -5.564 6.306 1.00 54.75 72 LEU A C 1
ATOM 563 O O . LEU A 1 72 ? 2.657 -5.745 5.384 1.00 54.75 72 LEU A O 1
ATOM 567 N N . ASP A 1 73 ? 0.568 -5.332 6.108 1.00 56.19 73 ASP A N 1
ATOM 568 C CA . ASP A 1 73 ? -0.078 -5.409 4.794 1.00 56.19 73 ASP A CA 1
ATOM 569 C C . ASP A 1 73 ? 0.398 -4.296 3.839 1.00 56.19 73 ASP A C 1
ATOM 571 O O . ASP A 1 73 ? 0.812 -4.557 2.711 1.00 56.19 73 ASP A O 1
ATOM 575 N N . ILE A 1 74 ? 0.496 -3.055 4.337 1.00 57.31 74 ILE A N 1
ATOM 576 C CA . ILE A 1 74 ? 0.999 -1.907 3.562 1.00 57.31 74 ILE A CA 1
ATOM 577 C C . ILE A 1 74 ? 2.479 -2.083 3.188 1.00 57.31 74 ILE A C 1
ATOM 579 O O . ILE A 1 74 ? 2.910 -1.590 2.145 1.00 57.31 74 ILE A O 1
ATOM 583 N N . ARG A 1 75 ? 3.279 -2.754 4.028 1.00 58.22 75 ARG A N 1
ATOM 584 C CA . ARG A 1 75 ? 4.677 -3.063 3.690 1.00 58.22 75 ARG A CA 1
ATOM 585 C C . ARG A 1 75 ? 4.756 -4.079 2.559 1.00 58.22 75 ARG A C 1
ATOM 587 O O . ARG A 1 75 ? 5.447 -3.813 1.581 1.00 58.22 75 ARG A O 1
ATOM 594 N N . GLY A 1 76 ? 3.994 -5.167 2.656 1.00 62.94 76 GLY A N 1
ATOM 595 C CA . GLY A 1 76 ? 3.954 -6.197 1.620 1.00 62.94 76 GLY A CA 1
ATOM 596 C C . GLY A 1 76 ? 3.475 -5.670 0.265 1.00 62.94 76 GLY A C 1
ATOM 597 O O . GLY A 1 76 ? 4.075 -5.989 -0.761 1.00 62.94 76 GLY A O 1
ATOM 598 N N . ASP A 1 77 ? 2.440 -4.825 0.247 1.00 67.19 77 ASP A N 1
ATOM 599 C CA . ASP A 1 77 ? 1.918 -4.243 -0.996 1.00 67.19 77 ASP A CA 1
ATOM 600 C C . ASP A 1 77 ? 2.906 -3.253 -1.634 1.00 67.19 77 ASP A C 1
ATOM 602 O O . ASP A 1 77 ? 3.198 -3.335 -2.829 1.00 67.19 77 ASP A O 1
ATOM 606 N N . LYS A 1 78 ? 3.519 -2.378 -0.824 1.00 73.06 78 LYS A N 1
ATOM 607 C CA . LYS A 1 78 ? 4.547 -1.444 -1.309 1.00 73.06 78 LYS A CA 1
ATOM 608 C C . LYS A 1 78 ? 5.791 -2.160 -1.821 1.00 73.06 78 LYS A C 1
ATOM 610 O O . LYS A 1 78 ? 6.321 -1.757 -2.851 1.00 73.06 78 LYS A O 1
ATOM 615 N N . GLU A 1 79 ? 6.257 -3.208 -1.145 1.00 73.12 79 GLU A N 1
ATOM 616 C CA . GLU A 1 79 ? 7.396 -4.002 -1.620 1.00 73.12 79 GLU A CA 1
ATOM 617 C C . GLU A 1 79 ? 7.102 -4.658 -2.972 1.00 73.12 79 GLU A C 1
ATOM 619 O O . GLU A 1 79 ? 7.930 -4.576 -3.878 1.00 73.12 79 GLU A O 1
ATOM 624 N N . ARG A 1 80 ? 5.901 -5.222 -3.162 1.00 74.38 80 ARG A N 1
ATOM 625 C CA . ARG A 1 80 ? 5.491 -5.801 -4.454 1.00 74.38 80 ARG A CA 1
ATOM 626 C C . ARG A 1 80 ? 5.389 -4.753 -5.561 1.00 74.38 80 ARG A C 1
ATOM 628 O O . ARG A 1 80 ? 5.846 -4.999 -6.677 1.00 74.38 80 ARG A O 1
ATOM 635 N N . GLN A 1 81 ? 4.827 -3.578 -5.269 1.00 77.75 81 GLN A N 1
ATOM 636 C CA . GLN A 1 81 ? 4.756 -2.476 -6.235 1.00 77.75 81 GLN A CA 1
ATOM 637 C C . GLN A 1 81 ? 6.147 -1.966 -6.628 1.00 77.75 81 GLN A C 1
ATOM 639 O O . GLN A 1 81 ? 6.406 -1.735 -7.810 1.00 77.75 81 GLN A O 1
ATOM 644 N N . LEU A 1 82 ? 7.057 -1.828 -5.660 1.00 84.12 82 LEU A N 1
ATOM 645 C CA . LEU A 1 82 ? 8.435 -1.413 -5.916 1.00 84.12 82 LEU A CA 1
ATOM 646 C C . LEU A 1 82 ? 9.198 -2.460 -6.733 1.00 84.12 82 LEU A C 1
ATOM 648 O O . LEU A 1 82 ? 9.864 -2.085 -7.694 1.00 84.12 82 LEU A O 1
ATOM 652 N N . GLN A 1 83 ? 9.059 -3.752 -6.421 1.00 83.44 83 GLN A N 1
ATOM 653 C CA . GLN A 1 83 ? 9.673 -4.830 -7.206 1.00 83.44 83 GLN A CA 1
ATOM 654 C C . GLN A 1 83 ? 9.177 -4.840 -8.654 1.00 83.44 83 GLN A C 1
ATOM 656 O O . GLN A 1 83 ? 9.988 -4.870 -9.575 1.00 83.44 83 GLN A O 1
ATOM 661 N N . SER A 1 84 ? 7.863 -4.721 -8.869 1.00 83.50 84 SER A N 1
ATOM 662 C CA . SER A 1 84 ? 7.287 -4.625 -10.217 1.00 83.50 84 SER A CA 1
ATOM 663 C C . SER A 1 84 ? 7.848 -3.425 -10.991 1.00 83.50 84 SER A C 1
ATOM 665 O O . SER A 1 84 ? 8.229 -3.540 -12.159 1.00 83.50 84 SER A O 1
ATOM 667 N N . ARG A 1 85 ? 7.985 -2.271 -10.322 1.00 87.81 85 ARG A N 1
ATOM 668 C CA . ARG A 1 85 ? 8.559 -1.071 -10.937 1.00 87.81 85 ARG A CA 1
ATOM 669 C C . ARG A 1 85 ? 10.042 -1.231 -11.270 1.00 87.81 85 ARG A C 1
ATOM 671 O O . ARG A 1 85 ? 10.459 -0.750 -12.322 1.00 87.81 85 ARG A O 1
ATOM 678 N N . ILE A 1 86 ? 10.818 -1.889 -10.409 1.00 91.38 86 ILE A N 1
ATOM 679 C CA . ILE A 1 86 ? 12.232 -2.194 -10.660 1.00 91.38 86 ILE A CA 1
ATOM 680 C C . ILE A 1 86 ? 12.357 -3.080 -11.898 1.00 91.38 86 ILE A C 1
ATOM 682 O O . ILE A 1 86 ? 13.037 -2.679 -12.836 1.00 91.38 86 ILE A O 1
ATOM 686 N N . SER A 1 87 ? 11.620 -4.192 -11.975 1.00 87.12 87 SER A N 1
ATOM 687 C CA . SER A 1 87 ? 11.676 -5.084 -13.142 1.00 87.12 87 SER A CA 1
ATOM 688 C C . SER A 1 87 ? 11.265 -4.387 -14.442 1.00 87.12 87 SER A C 1
ATOM 690 O O . SER A 1 87 ? 11.857 -4.623 -15.494 1.00 87.12 87 SER A O 1
ATOM 692 N N . GLN A 1 88 ? 10.282 -3.482 -14.391 1.00 89.62 88 GLN A N 1
ATOM 693 C CA . GLN A 1 88 ? 9.907 -2.682 -15.557 1.00 89.62 88 GLN A CA 1
ATOM 694 C C . GLN A 1 88 ? 11.042 -1.745 -16.002 1.00 89.62 88 GLN A C 1
ATOM 696 O O . GLN A 1 88 ? 11.293 -1.618 -17.200 1.00 89.62 88 GLN A O 1
ATOM 701 N N . LEU A 1 89 ? 11.717 -1.085 -15.056 1.00 92.81 89 LEU A N 1
ATOM 702 C CA . LEU A 1 89 ? 12.838 -0.188 -15.351 1.00 92.81 89 LEU A CA 1
ATOM 703 C C . LEU A 1 89 ? 14.064 -0.954 -15.860 1.00 92.81 89 LEU A C 1
ATOM 705 O O . LEU A 1 89 ? 14.724 -0.483 -16.781 1.00 92.81 89 LEU A O 1
ATOM 709 N N . GLU A 1 90 ? 14.345 -2.135 -15.310 1.00 92.75 90 GLU A N 1
ATOM 710 C CA . GLU A 1 90 ? 15.413 -3.020 -15.787 1.00 92.75 90 GLU A CA 1
ATOM 711 C C . GLU A 1 90 ? 15.170 -3.447 -17.236 1.00 92.75 90 GLU A C 1
ATOM 713 O O . GLU A 1 90 ? 16.069 -3.323 -18.066 1.00 92.75 90 GLU A O 1
ATOM 718 N N . ASN A 1 91 ? 13.938 -3.844 -17.569 1.00 91.06 91 ASN A N 1
ATOM 719 C CA . ASN A 1 91 ? 13.569 -4.201 -18.938 1.00 91.06 91 ASN A CA 1
ATOM 720 C C . ASN A 1 91 ? 13.705 -3.003 -19.898 1.00 91.06 91 ASN A C 1
ATOM 722 O O . ASN A 1 91 ? 14.305 -3.112 -20.962 1.00 91.06 91 ASN A O 1
ATOM 726 N N . GLN A 1 92 ? 13.232 -1.816 -19.498 1.00 91.81 92 GLN A N 1
ATOM 7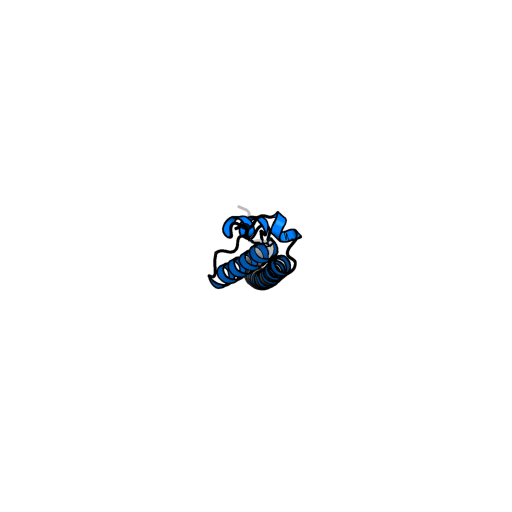27 C CA . GLN A 1 92 ? 13.410 -0.596 -20.299 1.00 91.81 92 GLN A CA 1
ATOM 728 C C . GLN A 1 92 ? 14.886 -0.264 -20.537 1.00 91.81 92 GLN A C 1
ATOM 730 O O . GLN A 1 92 ? 15.261 0.151 -21.633 1.00 91.81 92 GLN A O 1
ATOM 735 N N . LEU A 1 93 ? 15.727 -0.453 -19.521 1.00 93.31 93 LEU A N 1
ATOM 736 C CA . LEU A 1 93 ? 17.161 -0.218 -19.614 1.00 93.31 93 LEU A CA 1
ATOM 737 C C . LEU A 1 93 ? 17.843 -1.233 -20.539 1.00 93.31 93 LEU A C 1
ATOM 739 O O . LEU A 1 93 ? 18.763 -0.868 -21.270 1.00 93.31 93 LEU A O 1
ATOM 743 N N . GLU A 1 94 ? 17.394 -2.486 -20.538 1.00 92.44 94 GLU A N 1
ATOM 744 C CA . GLU A 1 94 ? 17.873 -3.511 -21.464 1.00 92.44 94 GLU A CA 1
ATOM 745 C C . GLU A 1 94 ? 17.471 -3.200 -22.913 1.00 92.44 94 GLU A C 1
ATOM 747 O O . GLU A 1 94 ? 18.338 -3.169 -23.787 1.00 92.44 94 GLU A O 1
ATOM 752 N N . CYS A 1 95 ? 16.206 -2.844 -23.162 1.00 90.50 95 CYS A N 1
ATOM 753 C CA . CYS A 1 95 ? 15.754 -2.398 -24.482 1.00 90.50 95 CYS A CA 1
ATOM 754 C C . CYS A 1 95 ? 16.549 -1.183 -24.982 1.00 90.50 95 CYS A C 1
ATOM 756 O O . CYS A 1 95 ? 17.031 -1.184 -26.113 1.00 90.50 95 CYS A O 1
ATOM 758 N N . ALA A 1 96 ? 16.755 -0.173 -24.131 1.00 92.19 96 ALA A N 1
ATOM 759 C CA . ALA A 1 96 ? 17.524 1.016 -24.495 1.00 92.19 96 ALA A CA 1
ATOM 760 C C . ALA A 1 96 ? 18.993 0.686 -24.815 1.00 92.19 96 ALA A C 1
ATOM 762 O O . ALA A 1 96 ? 19.575 1.256 -25.736 1.00 92.19 96 ALA A O 1
ATOM 763 N N . LYS A 1 97 ? 19.608 -0.253 -24.084 1.00 93.81 97 LYS A N 1
ATOM 764 C CA . LYS A 1 97 ? 20.968 -0.730 -24.383 1.00 93.81 97 LYS A CA 1
ATOM 765 C C . LYS A 1 97 ? 21.048 -1.414 -25.745 1.00 93.81 97 LYS A C 1
ATOM 767 O O . LYS A 1 97 ? 22.020 -1.180 -26.463 1.00 93.81 97 LYS A O 1
ATOM 772 N N . LEU A 1 98 ? 20.056 -2.235 -26.090 1.00 92.75 98 LEU A N 1
ATOM 773 C CA . LEU A 1 98 ? 19.981 -2.890 -27.396 1.00 92.75 98 LEU A CA 1
ATOM 774 C C . LEU A 1 98 ? 19.826 -1.861 -28.520 1.00 92.75 98 LEU A C 1
ATOM 776 O O . LEU A 1 98 ? 20.582 -1.905 -29.485 1.00 92.75 98 LEU A O 1
ATOM 780 N N . GLU A 1 99 ? 18.941 -0.879 -28.352 1.00 93.00 99 GLU A N 1
ATOM 781 C CA . GLU A 1 99 ? 18.740 0.189 -29.337 1.00 93.00 99 GLU A CA 1
ATOM 782 C C . GLU A 1 99 ? 20.017 1.018 -29.550 1.00 93.00 99 GLU A C 1
ATOM 784 O O . GLU A 1 99 ? 20.427 1.272 -30.682 1.00 93.00 99 GLU A O 1
ATOM 789 N N . ILE A 1 100 ? 20.724 1.367 -28.469 1.00 92.81 100 ILE A N 1
ATOM 790 C CA . ILE A 1 100 ? 22.025 2.045 -28.559 1.00 92.81 100 ILE A CA 1
ATOM 791 C C . ILE A 1 100 ? 23.050 1.180 -29.302 1.00 92.81 100 ILE A C 1
ATOM 793 O O . ILE A 1 100 ? 23.841 1.711 -30.083 1.00 92.81 100 ILE A O 1
ATOM 797 N N . ALA A 1 101 ? 23.075 -0.133 -29.064 1.00 92.88 101 ALA A N 1
ATOM 798 C CA . ALA A 1 101 ? 23.988 -1.035 -29.758 1.00 92.88 101 ALA A CA 1
ATOM 799 C C . ALA A 1 101 ? 23.688 -1.085 -31.265 1.00 92.88 101 ALA A C 1
ATOM 801 O O . ALA A 1 101 ? 24.610 -0.956 -32.072 1.00 92.88 101 ALA A O 1
ATOM 802 N N . GLU A 1 102 ? 22.416 -1.186 -31.654 1.00 92.75 102 GLU A N 1
ATOM 803 C CA . GLU A 1 102 ? 22.003 -1.147 -33.060 1.00 92.75 102 GLU A CA 1
ATOM 804 C C . GLU A 1 102 ? 22.355 0.183 -33.732 1.00 92.75 102 GLU A C 1
ATOM 806 O O . GLU A 1 102 ? 22.890 0.198 -34.842 1.00 92.75 102 GLU A O 1
ATOM 811 N N . LEU A 1 103 ? 22.094 1.308 -33.061 1.00 92.38 103 LEU A N 1
ATOM 812 C CA . LEU A 1 103 ? 22.440 2.632 -33.576 1.00 92.38 103 LEU A CA 1
ATOM 813 C C . LEU A 1 103 ? 23.951 2.787 -33.754 1.00 92.38 103 LEU A C 1
ATOM 815 O O . LEU A 1 103 ? 24.390 3.296 -34.782 1.00 92.38 103 LEU A O 1
ATOM 819 N N . LYS A 1 104 ? 24.759 2.295 -32.808 1.00 91.69 104 LYS A N 1
ATOM 820 C CA . LYS A 1 104 ? 26.224 2.291 -32.937 1.00 91.69 104 LYS A CA 1
ATOM 821 C C . LYS A 1 104 ? 26.697 1.472 -34.134 1.00 91.69 104 LYS A C 1
ATOM 823 O O . LYS A 1 104 ? 27.592 1.918 -34.845 1.00 91.69 104 LYS A O 1
ATOM 828 N N . ILE A 1 105 ? 26.089 0.312 -34.382 1.00 91.44 105 ILE A N 1
ATOM 829 C CA . ILE A 1 105 ? 26.399 -0.505 -35.564 1.00 91.44 105 ILE A CA 1
ATOM 830 C C . ILE A 1 105 ? 26.054 0.266 -36.843 1.00 91.44 105 ILE A C 1
ATOM 832 O O . ILE A 1 105 ? 26.886 0.348 -37.743 1.00 91.44 105 ILE A O 1
ATOM 836 N N . LYS A 1 106 ? 24.866 0.880 -36.916 1.00 90.25 106 LYS A N 1
ATOM 837 C CA . LYS A 1 106 ? 24.450 1.688 -38.076 1.00 90.25 106 LYS A CA 1
ATOM 838 C C . LYS A 1 106 ? 25.396 2.859 -38.335 1.00 90.25 106 LYS A C 1
ATOM 840 O O . LYS A 1 106 ? 25.770 3.084 -39.481 1.00 90.25 106 LYS A O 1
ATOM 845 N N . ILE A 1 107 ? 25.803 3.572 -37.284 1.00 90.31 107 ILE A N 1
ATOM 846 C CA . ILE A 1 107 ? 26.773 4.669 -37.385 1.00 90.31 107 ILE A CA 1
ATOM 847 C C . ILE A 1 107 ? 28.102 4.145 -37.930 1.00 90.31 107 ILE A C 1
ATOM 849 O O . ILE A 1 107 ? 28.587 4.679 -38.918 1.00 90.31 107 ILE A O 1
ATOM 853 N N . SER A 1 108 ? 28.638 3.060 -37.368 1.00 90.06 108 SER A N 1
ATOM 854 C CA . SER A 1 108 ? 29.919 2.493 -37.808 1.00 90.06 108 SER A CA 1
ATOM 855 C C . SER A 1 108 ? 29.893 2.017 -39.267 1.00 90.06 108 SER A C 1
ATOM 857 O O . SER A 1 108 ? 30.855 2.223 -40.005 1.00 90.06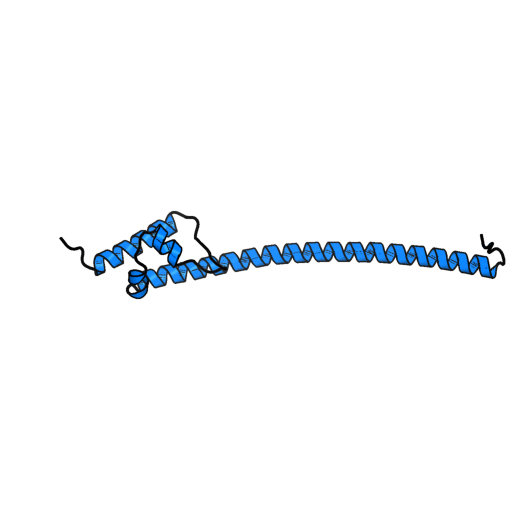 108 SER A O 1
ATOM 859 N N . ILE A 1 109 ? 28.780 1.424 -39.717 1.00 87.38 109 ILE A N 1
ATOM 860 C CA . ILE A 1 109 ? 28.591 1.054 -41.128 1.00 87.38 109 ILE A CA 1
ATOM 861 C C . ILE A 1 109 ? 28.584 2.305 -42.011 1.00 87.38 109 ILE A C 1
ATOM 863 O O . ILE A 1 109 ? 29.255 2.325 -43.041 1.00 87.38 109 ILE A O 1
ATOM 867 N N . ASN A 1 110 ? 27.850 3.347 -41.615 1.00 85.12 110 ASN A N 1
ATOM 868 C CA . ASN A 1 110 ? 27.788 4.593 -42.373 1.00 85.12 110 ASN A CA 1
ATOM 869 C C . ASN A 1 110 ? 29.154 5.285 -42.445 1.00 85.12 110 ASN A C 1
ATOM 871 O O . ASN A 1 110 ? 29.552 5.694 -43.530 1.00 85.12 110 ASN A O 1
ATOM 875 N N . GLU A 1 111 ? 29.892 5.357 -41.336 1.00 87.69 111 GLU A N 1
ATOM 876 C CA . GLU A 1 111 ? 31.264 5.882 -41.301 1.00 87.69 111 GLU A CA 1
ATOM 877 C C . GLU A 1 111 ? 32.162 5.124 -42.284 1.00 87.69 111 GLU A C 1
ATOM 879 O O . GLU A 1 111 ? 32.780 5.735 -43.151 1.00 87.69 111 GLU A O 1
ATOM 884 N N . HIS A 1 112 ? 32.134 3.788 -42.261 1.00 84.69 112 HIS A N 1
ATOM 885 C CA . HIS A 1 112 ? 32.902 2.972 -43.202 1.00 84.69 112 HIS A CA 1
ATOM 886 C C . HIS A 1 112 ? 32.494 3.206 -44.672 1.00 84.69 112 HIS A C 1
ATOM 888 O O . HIS A 1 112 ? 33.335 3.200 -45.576 1.00 84.69 112 HIS A O 1
ATOM 894 N N . LEU A 1 113 ? 31.202 3.386 -44.960 1.00 84.12 113 LEU A N 1
ATOM 895 C CA . LEU A 1 113 ? 30.723 3.684 -46.316 1.00 84.12 113 LEU A CA 1
ATOM 896 C C . LEU A 1 113 ? 31.171 5.071 -46.795 1.00 84.12 113 LEU A C 1
ATOM 898 O O . LEU A 1 113 ? 31.506 5.220 -47.972 1.00 84.12 113 LEU A O 1
ATOM 902 N N . ILE A 1 114 ? 31.214 6.053 -45.893 1.00 84.75 114 ILE A N 1
ATOM 903 C CA . ILE A 1 114 ? 31.753 7.391 -46.158 1.00 84.75 114 ILE A CA 1
ATOM 904 C C . ILE A 1 114 ? 33.259 7.300 -46.433 1.00 84.75 114 ILE A C 1
ATOM 906 O O . ILE A 1 114 ? 33.705 7.764 -47.481 1.00 84.75 114 ILE A O 1
ATOM 910 N N . ASP A 1 115 ? 34.024 6.627 -45.568 1.00 84.94 115 ASP A N 1
ATOM 911 C CA . ASP A 1 115 ? 35.479 6.459 -45.712 1.00 84.94 115 ASP A CA 1
ATOM 912 C C . ASP A 1 115 ? 35.865 5.732 -47.007 1.00 84.94 115 ASP A C 1
ATOM 914 O O . ASP A 1 115 ? 36.862 6.056 -47.652 1.00 84.94 115 ASP A O 1
ATOM 918 N N . THR A 1 116 ? 35.062 4.752 -47.430 1.00 88.44 116 THR A N 1
ATOM 919 C CA . THR A 1 116 ? 35.296 4.006 -48.678 1.00 88.44 116 THR A CA 1
ATOM 920 C C . THR A 1 116 ? 34.761 4.707 -49.931 1.00 88.44 116 THR A C 1
ATOM 922 O O . THR A 1 116 ? 34.885 4.156 -51.028 1.00 88.44 116 THR A O 1
ATOM 925 N N . GLY A 1 117 ? 34.171 5.902 -49.799 1.00 78.88 117 GLY A N 1
ATOM 926 C CA . GLY A 1 117 ? 33.602 6.673 -50.910 1.00 78.88 117 GLY A CA 1
ATOM 927 C C . GLY A 1 117 ? 32.392 6.005 -51.573 1.00 78.88 117 GLY A C 1
ATOM 928 O O . GLY A 1 117 ? 32.096 6.274 -52.735 1.00 78.88 117 GLY A O 1
ATOM 929 N N . ARG A 1 118 ? 31.714 5.096 -50.859 1.00 74.56 118 ARG A N 1
ATOM 930 C CA . ARG A 1 118 ? 30.554 4.316 -51.333 1.00 74.56 118 ARG A CA 1
ATOM 931 C C . ARG A 1 118 ? 29.222 4.830 -50.787 1.00 74.56 118 ARG A C 1
ATOM 933 O O . ARG A 1 118 ? 28.196 4.184 -50.984 1.00 74.56 118 ARG A O 1
ATOM 940 N N . PHE A 1 119 ? 29.235 5.957 -50.082 1.00 75.56 119 PHE A N 1
ATOM 941 C CA . PHE A 1 119 ? 28.027 6.599 -49.589 1.00 75.56 119 PHE A CA 1
ATOM 942 C C . PHE A 1 119 ? 27.265 7.249 -50.755 1.00 75.56 119 PHE A C 1
ATOM 944 O O . PHE A 1 119 ? 27.794 8.131 -51.430 1.00 75.56 119 PHE A O 1
ATOM 951 N N . ILE A 1 120 ? 26.040 6.787 -51.007 1.00 65.31 120 ILE A N 1
ATOM 952 C CA . ILE A 1 120 ? 25.128 7.355 -52.006 1.00 65.31 120 ILE A CA 1
ATOM 953 C C . ILE A 1 120 ? 23.999 8.014 -51.217 1.00 65.31 120 ILE A C 1
ATOM 955 O O . ILE A 1 120 ? 23.202 7.316 -50.593 1.00 65.31 120 ILE A O 1
ATOM 959 N N . ASP A 1 121 ? 23.981 9.344 -51.211 1.00 60.53 121 ASP A N 1
ATOM 960 C CA . ASP A 1 121 ? 22.895 10.141 -50.638 1.00 60.53 121 ASP A CA 1
ATOM 961 C C . ASP A 1 121 ? 21.671 10.002 -51.566 1.00 60.53 121 ASP A C 1
ATOM 963 O O . ASP A 1 121 ? 21.791 10.245 -52.772 1.00 60.53 121 ASP A O 1
ATOM 967 N N . VAL A 1 122 ? 20.535 9.528 -51.041 1.00 54.59 122 VAL A N 1
ATOM 968 C CA . VAL A 1 122 ? 19.255 9.389 -51.769 1.00 54.59 122 VAL A CA 1
ATOM 969 C C . VAL A 1 122 ? 18.218 10.296 -51.135 1.00 54.59 122 VAL A C 1
ATOM 971 O O . VAL A 1 122 ? 18.039 10.186 -49.902 1.00 54.59 122 VAL A O 1
#